Protein AF-A0A964JNH2-F1 (afdb_monomer_lite)

Secondary structure (DSSP, 8-state):
--------------TTTTTT-TTTGGGS-HHHHHHHHHHHHHH---HHHHHHHHHHHHHHHH--SHHHHHHHHHTS-HHHHHHHHHHHHHHHHHHHHHHS----

Sequence (104 aa):
MKSNADATAGGALHPWVSLGAVGVHPLFEADSIRRAFERIERDGLTGPDLEVAHASLRQLGQRRTVARKLVLLDDMAPRALDVLIFFYFRSVDEFIAARAPVLH

Radius of gyration: 16.81 Å; chains: 1; bounding box: 38×54×33 Å

Structure (mmCIF, N/CA/C/O backbone):
data_AF-A0A964JNH2-F1
#
_entry.id   AF-A0A964JNH2-F1
#
loop_
_atom_site.group_PDB
_atom_site.id
_atom_site.type_symbol
_atom_site.label_atom_id
_atom_site.label_alt_id
_atom_site.label_comp_id
_atom_site.label_asym_id
_atom_site.label_entity_id
_atom_site.label_seq_id
_atom_site.pdbx_PDB_ins_code
_atom_site.Cartn_x
_atom_site.Cartn_y
_atom_site.Cartn_z
_atom_site.occupancy
_atom_site.B_iso_or_equiv
_atom_site.auth_seq_id
_atom_site.auth_comp_id
_atom_site.auth_asym_id
_atom_site.auth_atom_id
_atom_site.pdbx_PDB_model_num
ATOM 1 N N . MET A 1 1 ? 26.230 -42.842 3.635 1.00 40.66 1 MET A N 1
ATOM 2 C CA . MET A 1 1 ? 26.496 -41.509 4.216 1.00 40.66 1 MET A CA 1
ATOM 3 C C . MET A 1 1 ? 25.434 -40.562 3.678 1.00 40.66 1 MET A C 1
ATOM 5 O O . MET A 1 1 ? 25.464 -40.254 2.497 1.00 40.66 1 MET A O 1
ATOM 9 N N . LYS A 1 2 ? 24.421 -40.216 4.483 1.00 39.22 2 LYS A N 1
ATOM 10 C CA . LYS A 1 2 ? 23.412 -39.217 4.102 1.00 39.22 2 LYS A CA 1
ATOM 11 C C . LYS A 1 2 ? 24.013 -37.846 4.399 1.00 39.22 2 LYS A C 1
ATOM 13 O O . LYS A 1 2 ? 24.209 -37.520 5.564 1.00 39.22 2 LYS A O 1
ATOM 18 N N . SER A 1 3 ? 24.375 -37.101 3.360 1.00 38.62 3 SER A N 1
ATOM 19 C CA . SER A 1 3 ? 24.725 -35.690 3.500 1.00 38.62 3 SER A CA 1
ATOM 20 C C . SER A 1 3 ? 23.416 -34.922 3.690 1.00 38.62 3 SER A C 1
ATOM 22 O O . SER A 1 3 ? 22.662 -34.729 2.740 1.00 38.62 3 SER A O 1
ATOM 24 N N . ASN A 1 4 ? 23.110 -34.573 4.941 1.00 41.91 4 ASN A N 1
ATOM 25 C CA . ASN A 1 4 ? 22.206 -33.469 5.245 1.00 41.91 4 ASN A CA 1
ATOM 26 C C . ASN A 1 4 ? 22.974 -32.197 4.883 1.00 41.91 4 ASN A C 1
ATOM 28 O O . ASN A 1 4 ? 23.731 -31.679 5.699 1.00 41.91 4 ASN A O 1
ATOM 32 N N . ALA A 1 5 ? 22.842 -31.762 3.632 1.00 40.84 5 ALA A N 1
ATOM 33 C CA . ALA A 1 5 ? 23.295 -30.445 3.227 1.00 40.84 5 ALA A CA 1
ATOM 34 C C . ALA A 1 5 ? 22.309 -29.421 3.797 1.00 40.84 5 ALA A C 1
ATOM 36 O O . ALA A 1 5 ? 21.138 -29.375 3.420 1.00 40.84 5 ALA A O 1
ATOM 37 N N . ASP A 1 6 ? 22.828 -28.703 4.784 1.00 34.81 6 ASP A N 1
ATOM 38 C CA . ASP A 1 6 ? 22.314 -27.535 5.476 1.00 34.81 6 ASP A CA 1
ATOM 39 C C . ASP A 1 6 ? 21.148 -26.785 4.823 1.00 34.81 6 ASP A C 1
ATOM 41 O O . ASP A 1 6 ? 21.207 -26.260 3.710 1.00 34.81 6 ASP A O 1
ATOM 45 N N . ALA A 1 7 ? 20.109 -26.635 5.639 1.00 40.00 7 ALA A N 1
ATOM 46 C CA . ALA A 1 7 ? 19.065 -25.643 5.507 1.00 40.00 7 ALA A CA 1
ATOM 47 C C . ALA A 1 7 ? 19.638 -24.226 5.711 1.00 40.00 7 ALA A C 1
ATOM 49 O O . ALA A 1 7 ? 19.484 -23.619 6.768 1.00 40.00 7 ALA A O 1
ATOM 50 N N . THR A 1 8 ? 20.269 -23.672 4.680 1.00 37.84 8 THR A N 1
ATOM 51 C CA . THR A 1 8 ? 20.625 -22.244 4.601 1.00 37.84 8 THR A CA 1
ATOM 52 C C . THR A 1 8 ? 19.975 -21.573 3.397 1.00 37.84 8 THR A C 1
ATOM 54 O O . THR A 1 8 ? 20.535 -20.688 2.762 1.00 37.84 8 THR A O 1
ATOM 57 N N . ALA A 1 9 ? 18.702 -21.887 3.147 1.00 40.56 9 ALA A N 1
ATOM 58 C CA . ALA A 1 9 ? 17.802 -20.908 2.546 1.00 40.56 9 ALA A CA 1
ATOM 59 C C . ALA A 1 9 ? 17.422 -19.881 3.627 1.00 40.56 9 ALA A C 1
ATOM 61 O O . ALA A 1 9 ? 16.279 -19.813 4.078 1.00 40.56 9 ALA A O 1
ATOM 62 N N . GLY A 1 10 ? 18.410 -19.098 4.077 1.00 34.94 10 GLY A N 1
ATOM 63 C CA . GLY A 1 10 ? 18.194 -17.856 4.810 1.00 34.94 10 GLY A CA 1
ATOM 64 C C . GLY A 1 10 ? 17.488 -16.894 3.867 1.00 34.94 10 GLY A C 1
ATOM 65 O O . GLY A 1 10 ? 18.120 -16.058 3.230 1.00 34.94 10 GLY A O 1
ATOM 66 N N . GLY A 1 11 ? 16.187 -17.108 3.677 1.00 40.12 11 GLY A N 1
ATOM 67 C CA . GLY A 1 11 ? 15.382 -16.380 2.721 1.00 40.12 11 GLY A CA 1
ATOM 68 C C . GLY A 1 11 ? 15.412 -14.918 3.107 1.00 40.12 11 GLY A C 1
ATOM 69 O O . GLY A 1 11 ? 14.722 -14.532 4.044 1.00 40.12 11 GLY A O 1
ATOM 70 N N . ALA A 1 12 ? 16.203 -14.122 2.385 1.00 45.06 12 ALA A N 1
ATOM 71 C CA . ALA A 1 12 ? 16.266 -12.682 2.569 1.00 45.06 12 ALA A CA 1
ATOM 72 C C . ALA A 1 12 ? 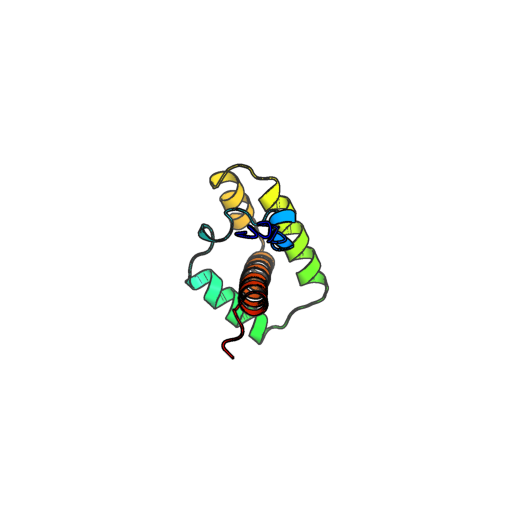14.837 -12.148 2.701 1.00 45.06 12 ALA A C 1
ATOM 74 O O . ALA A 1 12 ? 13.991 -12.402 1.835 1.00 45.06 12 ALA A O 1
ATOM 75 N N . LEU A 1 13 ? 14.539 -11.513 3.835 1.00 51.19 13 LEU A N 1
ATOM 76 C CA . LEU A 1 13 ? 13.252 -10.868 4.032 1.00 51.19 13 LEU A CA 1
ATOM 77 C C . LEU A 1 13 ? 13.085 -9.855 2.902 1.00 51.19 13 LEU A C 1
ATOM 79 O O . LEU A 1 13 ? 14.036 -9.159 2.544 1.00 51.19 13 LEU A O 1
ATOM 83 N N . HIS A 1 14 ? 11.891 -9.816 2.317 1.00 55.06 14 HIS A N 1
ATOM 84 C CA . HIS A 1 14 ? 11.568 -8.858 1.272 1.00 55.06 14 HIS A CA 1
ATOM 85 C C . HIS A 1 14 ? 12.014 -7.449 1.720 1.00 55.06 14 HIS A C 1
ATOM 87 O O . HIS A 1 14 ? 11.741 -7.110 2.877 1.00 55.06 14 HIS A O 1
ATOM 93 N N . PRO A 1 15 ? 12.684 -6.626 0.883 1.00 59.19 15 PRO A N 1
ATOM 94 C CA . PRO A 1 15 ? 13.290 -5.357 1.315 1.00 59.19 15 PRO A CA 1
ATOM 95 C C . PRO A 1 15 ? 12.340 -4.453 2.115 1.00 59.19 15 PRO A C 1
ATOM 97 O O . PRO A 1 15 ? 12.759 -3.729 3.014 1.00 59.19 15 PRO A O 1
ATOM 100 N N . TRP A 1 16 ? 11.037 -4.563 1.855 1.00 60.28 16 TRP A N 1
ATOM 101 C CA . TRP A 1 16 ? 9.997 -3.785 2.514 1.00 60.28 16 TRP A CA 1
ATOM 102 C C . TRP A 1 16 ? 9.506 -4.347 3.857 1.00 60.28 16 TRP A C 1
ATOM 104 O O . TRP A 1 16 ? 8.955 -3.599 4.663 1.00 60.28 16 TRP A O 1
ATOM 114 N N . VAL A 1 17 ? 9.752 -5.626 4.166 1.00 56.88 17 VAL A N 1
ATOM 115 C CA . VAL A 1 17 ? 9.572 -6.160 5.531 1.00 56.88 17 VAL A CA 1
ATOM 116 C C . VAL A 1 17 ? 10.514 -5.431 6.488 1.00 56.88 17 VAL A C 1
ATOM 118 O O . VAL A 1 17 ? 10.077 -4.978 7.545 1.00 56.88 17 VAL A O 1
ATOM 121 N N . SER A 1 18 ? 11.759 -5.203 6.062 1.00 58.53 18 SER A N 1
ATOM 122 C CA . SER A 1 18 ? 12.740 -4.378 6.779 1.00 58.53 18 SER A CA 1
ATOM 123 C C . SER A 1 18 ? 12.338 -2.898 6.867 1.00 58.53 18 SER A C 1
ATOM 125 O O . SER A 1 18 ? 12.839 -2.179 7.727 1.00 58.53 18 SER A O 1
ATOM 127 N N . LEU A 1 19 ? 11.413 -2.439 6.013 1.00 60.38 19 LEU A N 1
ATOM 128 C CA . LEU A 1 19 ? 10.858 -1.081 6.025 1.00 60.38 19 LEU A CA 1
ATOM 129 C C . LEU A 1 19 ? 9.535 -0.957 6.790 1.00 60.38 19 LEU A C 1
ATOM 131 O O . LEU A 1 19 ? 9.023 0.152 6.880 1.00 60.38 19 LEU A O 1
ATOM 135 N N . GLY A 1 20 ? 8.992 -2.040 7.364 1.00 60.06 20 GLY A N 1
ATOM 136 C CA . GLY A 1 20 ? 7.788 -1.970 8.199 1.00 60.06 20 GLY A CA 1
ATOM 137 C C . GLY A 1 20 ? 6.500 -2.537 7.605 1.00 60.06 20 GLY A C 1
ATOM 138 O O . GLY A 1 20 ? 5.445 -2.402 8.222 1.00 60.06 20 GLY A O 1
ATOM 139 N N . ALA A 1 21 ? 6.559 -3.209 6.453 1.00 65.44 21 ALA A N 1
ATOM 140 C CA . ALA A 1 21 ? 5.375 -3.715 5.751 1.00 65.44 21 ALA A CA 1
ATOM 141 C C . ALA A 1 21 ? 4.656 -4.903 6.437 1.00 65.44 21 ALA A C 1
ATOM 143 O O . ALA A 1 21 ? 3.652 -5.414 5.933 1.00 65.44 21 ALA A O 1
ATOM 144 N N . VAL A 1 22 ? 5.152 -5.369 7.589 1.00 70.00 22 VAL A N 1
ATOM 145 C CA . VAL A 1 22 ? 4.561 -6.490 8.337 1.00 70.00 22 VAL A CA 1
ATOM 146 C C . VAL A 1 22 ? 3.123 -6.158 8.728 1.00 70.00 22 VAL A C 1
ATOM 148 O O . VAL A 1 22 ? 2.869 -5.155 9.393 1.00 70.00 22 VAL A O 1
ATOM 151 N N . GLY A 1 23 ? 2.174 -7.013 8.344 1.00 71.56 23 GLY A N 1
ATOM 152 C CA . GLY A 1 23 ? 0.758 -6.853 8.686 1.00 71.56 23 GLY A CA 1
ATOM 153 C C . GLY A 1 23 ? 0.078 -5.649 8.028 1.00 71.56 23 GLY A C 1
ATOM 154 O O . GLY A 1 23 ? -0.934 -5.191 8.547 1.00 71.56 23 GLY A O 1
ATOM 155 N N . VAL A 1 24 ? 0.638 -5.119 6.935 1.00 78.94 24 VAL A N 1
ATOM 156 C CA . VAL A 1 24 ? 0.019 -4.039 6.147 1.00 78.94 24 VAL A CA 1
ATOM 157 C C . VAL A 1 24 ? -0.944 -4.598 5.087 1.00 78.94 24 VAL A C 1
ATOM 159 O O . VAL A 1 24 ? -1.997 -4.012 4.880 1.00 78.94 24 VAL A O 1
ATOM 162 N N . HIS A 1 25 ? -0.658 -5.773 4.506 1.00 81.62 25 HIS A N 1
ATOM 163 C CA . HIS A 1 25 ? -1.531 -6.449 3.528 1.00 81.62 25 HIS A CA 1
ATOM 164 C C . HIS A 1 25 ? -3.026 -6.502 3.905 1.00 81.62 25 HIS A C 1
ATOM 166 O O . HIS A 1 25 ? -3.838 -6.074 3.090 1.00 81.62 25 HIS A O 1
ATOM 172 N N . PRO A 1 26 ? -3.426 -6.966 5.112 1.00 82.94 26 PRO A N 1
ATOM 173 C CA . PRO A 1 26 ? -4.844 -7.085 5.456 1.00 82.94 26 PRO A CA 1
ATOM 174 C C . PRO A 1 26 ? -5.534 -5.737 5.717 1.00 82.94 26 PRO A C 1
ATOM 176 O O . PRO A 1 26 ? -6.719 -5.726 6.024 1.00 82.94 26 PRO A O 1
ATOM 179 N N . LEU A 1 27 ? -4.811 -4.613 5.654 1.00 84.75 27 LEU A N 1
ATOM 180 C CA . LEU A 1 27 ? -5.381 -3.278 5.855 1.00 84.75 27 LEU A CA 1
ATOM 181 C C . LEU A 1 27 ? -5.967 -2.689 4.567 1.00 84.75 27 LEU A C 1
ATOM 183 O O . LEU A 1 27 ? -6.611 -1.647 4.623 1.00 84.75 27 LEU A O 1
ATOM 187 N N . PHE A 1 28 ? -5.722 -3.317 3.415 1.00 89.38 28 PHE A N 1
ATOM 188 C CA . PHE A 1 28 ? -6.158 -2.803 2.124 1.00 89.38 28 PHE A CA 1
ATOM 189 C C . PHE A 1 28 ? -7.319 -3.619 1.568 1.00 89.38 28 PHE A C 1
ATOM 191 O O . PHE A 1 28 ? -7.203 -4.817 1.319 1.00 89.38 28 PHE A O 1
ATOM 198 N N . GLU A 1 29 ? -8.439 -2.942 1.334 1.00 91.88 29 GLU A N 1
ATOM 199 C CA . GLU A 1 29 ? -9.601 -3.524 0.670 1.00 91.88 29 GLU A CA 1
ATOM 200 C C . GLU A 1 29 ? -9.356 -3.696 -0.835 1.00 91.88 29 GLU A C 1
ATOM 202 O O . GLU A 1 29 ? -8.663 -2.886 -1.459 1.00 91.88 29 GLU A O 1
ATOM 207 N N . ALA A 1 30 ? -9.983 -4.710 -1.440 1.00 90.44 30 ALA A N 1
ATOM 208 C CA . ALA A 1 30 ? -9.839 -5.020 -2.865 1.00 90.44 30 ALA A CA 1
ATOM 209 C C . ALA A 1 30 ? -10.135 -3.815 -3.776 1.00 90.44 30 ALA A C 1
ATOM 211 O O . ALA A 1 30 ? -9.395 -3.560 -4.727 1.00 90.44 30 ALA A O 1
ATOM 212 N N . ASP A 1 31 ? -11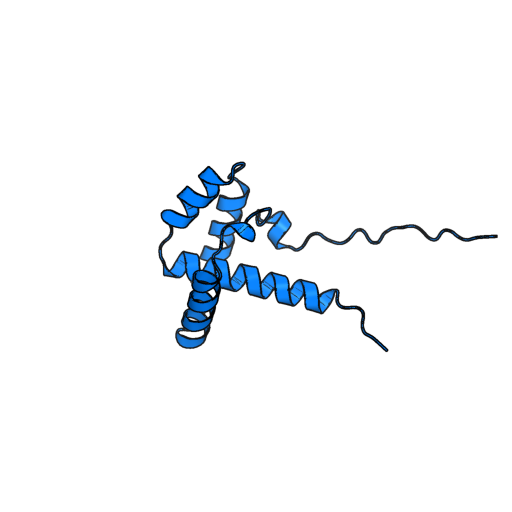.161 -3.025 -3.451 1.00 93.62 31 ASP A N 1
ATOM 213 C CA . ASP A 1 31 ? -11.499 -1.819 -4.212 1.00 93.62 31 ASP A CA 1
ATOM 214 C C . ASP A 1 31 ? -10.437 -0.724 -4.102 1.00 93.62 31 ASP A C 1
ATOM 216 O O . ASP A 1 31 ? -10.171 -0.021 -5.077 1.00 93.62 31 ASP A O 1
ATOM 220 N N . SER A 1 32 ? -9.785 -0.597 -2.945 1.00 92.88 32 SER A N 1
ATOM 221 C CA . SER A 1 32 ? -8.680 0.350 -2.774 1.00 92.88 32 SER A CA 1
ATOM 222 C C . SER A 1 32 ? -7.446 -0.079 -3.562 1.00 92.88 32 SER A C 1
ATOM 224 O O . SER A 1 32 ? -6.783 0.773 -4.148 1.00 92.88 32 SER A O 1
ATOM 226 N N . ILE A 1 33 ? -7.179 -1.386 -3.647 1.00 93.25 33 ILE A N 1
ATOM 227 C CA . ILE A 1 33 ? -6.104 -1.942 -4.481 1.00 93.25 33 ILE A CA 1
ATOM 228 C C . ILE A 1 33 ? -6.379 -1.653 -5.954 1.00 93.25 33 ILE A C 1
ATOM 230 O O . ILE A 1 33 ? -5.555 -1.032 -6.621 1.00 93.25 33 ILE A O 1
ATOM 234 N N . ARG A 1 34 ? -7.563 -2.023 -6.451 1.00 94.31 34 ARG A N 1
ATOM 235 C CA . ARG A 1 34 ? -7.951 -1.779 -7.844 1.00 94.31 34 ARG A CA 1
ATOM 236 C C . ARG A 1 34 ? -7.862 -0.293 -8.206 1.00 94.31 34 ARG A C 1
ATOM 238 O O . ARG A 1 34 ? -7.212 0.058 -9.186 1.00 94.31 34 ARG A O 1
ATOM 245 N N . ARG A 1 35 ? -8.448 0.583 -7.381 1.00 96.19 35 ARG A N 1
ATOM 246 C CA . ARG A 1 35 ? -8.411 2.041 -7.575 1.00 96.19 35 ARG A CA 1
ATOM 247 C C . ARG A 1 35 ? -6.982 2.581 -7.631 1.00 96.19 35 ARG A C 1
ATOM 249 O O . ARG A 1 35 ? -6.699 3.445 -8.459 1.00 96.19 35 ARG A O 1
ATOM 256 N N . ALA A 1 36 ? -6.107 2.108 -6.744 1.00 96.06 36 ALA A N 1
ATOM 257 C CA . ALA A 1 36 ? -4.717 2.542 -6.696 1.00 96.06 36 ALA A CA 1
ATOM 258 C C . ALA A 1 36 ? -3.984 2.213 -8.002 1.00 96.06 36 ALA A C 1
ATOM 260 O O . ALA A 1 36 ? -3.351 3.092 -8.582 1.00 96.06 36 ALA A O 1
ATOM 261 N N . PHE A 1 37 ? -4.130 0.984 -8.506 1.00 95.44 37 PHE A N 1
ATOM 262 C CA . PHE A 1 37 ? -3.538 0.581 -9.783 1.00 95.44 37 PHE A CA 1
ATOM 263 C C . PHE A 1 37 ? -4.106 1.385 -10.954 1.00 95.44 37 PHE A C 1
ATOM 265 O O . PHE A 1 37 ? -3.334 2.011 -11.672 1.00 95.44 37 PHE A O 1
ATOM 272 N N . GLU A 1 38 ? -5.433 1.468 -11.088 1.00 95.88 38 GLU A N 1
ATOM 273 C CA . GLU A 1 38 ? -6.086 2.222 -12.171 1.00 95.88 38 GLU A CA 1
ATOM 274 C C . GLU A 1 38 ? -5.617 3.686 -12.223 1.00 95.88 38 GLU A C 1
ATOM 276 O O . GLU A 1 38 ? -5.329 4.224 -13.293 1.00 95.88 38 GLU A O 1
ATOM 281 N N . ARG A 1 39 ? -5.520 4.351 -11.065 1.00 95.50 39 ARG A N 1
ATOM 282 C CA . ARG A 1 39 ? -5.078 5.750 -10.994 1.00 95.50 39 ARG A CA 1
ATOM 283 C C . ARG A 1 39 ? -3.604 5.912 -11.314 1.00 95.50 39 ARG A C 1
ATOM 285 O O . ARG A 1 39 ? -3.255 6.834 -12.041 1.00 95.50 39 ARG A O 1
ATOM 292 N N . ILE A 1 40 ? -2.740 5.059 -10.773 1.00 95.38 40 ILE A N 1
ATOM 293 C CA . ILE A 1 40 ? -1.295 5.179 -10.981 1.00 95.38 40 ILE A CA 1
ATOM 294 C C . ILE A 1 40 ? -0.917 4.834 -12.423 1.00 95.38 40 ILE A C 1
ATOM 296 O O . ILE A 1 40 ? -0.080 5.516 -13.007 1.00 95.38 40 ILE A O 1
ATOM 300 N N . GLU A 1 41 ? -1.566 3.841 -13.029 1.00 93.69 41 GLU A N 1
ATOM 301 C CA . GLU A 1 41 ? -1.350 3.488 -14.436 1.00 93.69 41 GLU A CA 1
ATOM 302 C C . GLU A 1 41 ? -1.845 4.583 -15.387 1.00 93.69 41 GLU A C 1
ATOM 304 O O . GLU A 1 41 ? -1.213 4.834 -16.412 1.00 93.69 41 GLU A O 1
ATOM 309 N N . ARG A 1 42 ? -2.934 5.279 -15.034 1.00 95.38 42 ARG A N 1
ATOM 310 C CA . ARG A 1 42 ? -3.456 6.409 -15.813 1.00 95.38 42 ARG A CA 1
ATOM 311 C C . ARG A 1 42 ? -2.631 7.686 -15.645 1.00 95.38 42 ARG A C 1
ATOM 313 O O . ARG A 1 42 ? -2.326 8.347 -16.633 1.00 95.38 42 ARG A O 1
ATOM 320 N N . ASP A 1 43 ? -2.322 8.056 -14.405 1.00 94.38 43 ASP A N 1
ATOM 321 C CA . ASP A 1 43 ? -1.750 9.365 -14.060 1.00 94.38 43 ASP A CA 1
ATOM 322 C C . ASP A 1 43 ? -0.208 9.344 -14.044 1.00 94.38 43 ASP A C 1
ATOM 324 O O . ASP A 1 43 ? 0.433 10.394 -14.029 1.00 94.38 43 ASP A O 1
ATOM 328 N N . GLY A 1 44 ? 0.393 8.151 -14.058 1.00 92.69 44 GLY A N 1
ATOM 329 C CA . GLY A 1 44 ? 1.832 7.937 -13.969 1.00 92.69 44 GLY A CA 1
ATOM 330 C C . GLY A 1 44 ? 2.382 8.085 -12.548 1.00 92.69 44 GLY A C 1
ATOM 331 O O . GLY A 1 44 ? 1.728 8.603 -11.638 1.00 92.69 44 GLY A O 1
ATOM 332 N N . LEU A 1 45 ? 3.618 7.619 -12.360 1.00 91.12 45 LEU A N 1
ATOM 333 C CA . LEU A 1 45 ? 4.406 7.837 -11.147 1.00 91.12 45 LEU A CA 1
ATOM 334 C C . LEU A 1 45 ? 5.342 9.029 -11.328 1.00 91.12 45 LEU A C 1
ATOM 336 O O . LEU A 1 45 ? 5.949 9.214 -12.382 1.00 91.12 45 LEU A O 1
ATOM 340 N N . THR A 1 46 ? 5.508 9.798 -10.261 1.00 89.69 46 THR A N 1
ATOM 341 C CA . THR A 1 46 ? 6.482 10.884 -10.171 1.00 89.69 46 THR A CA 1
ATOM 342 C C . THR A 1 46 ? 7.613 10.502 -9.215 1.00 89.69 46 THR A C 1
ATOM 344 O O . THR A 1 46 ? 7.447 9.642 -8.352 1.00 89.69 46 THR A O 1
ATOM 347 N N . GLY A 1 47 ? 8.776 11.151 -9.334 1.00 84.88 47 GLY A N 1
ATOM 348 C CA . GLY A 1 47 ? 9.889 10.951 -8.391 1.00 84.88 47 GLY A CA 1
ATOM 349 C C . GLY A 1 47 ? 9.484 11.099 -6.910 1.00 84.88 47 GLY A C 1
ATOM 350 O O . GLY A 1 47 ? 9.790 10.203 -6.123 1.00 84.88 47 GLY A O 1
ATOM 351 N N . PRO A 1 48 ? 8.733 12.153 -6.528 1.00 92.50 48 PRO A N 1
ATOM 352 C CA . PRO A 1 48 ? 8.237 12.330 -5.160 1.00 92.50 48 PRO A CA 1
ATOM 353 C C . PRO A 1 48 ? 7.332 11.202 -4.644 1.00 92.50 48 PRO A C 1
ATOM 355 O O . PRO A 1 48 ? 7.309 10.947 -3.441 1.00 92.50 48 PRO A O 1
ATOM 358 N N . ASP A 1 49 ? 6.608 10.494 -5.519 1.00 90.62 49 ASP A N 1
ATOM 359 C CA . ASP A 1 49 ? 5.724 9.397 -5.097 1.00 90.62 49 ASP A CA 1
ATOM 360 C C . ASP A 1 49 ? 6.521 8.257 -4.434 1.00 90.62 49 ASP A C 1
ATOM 362 O O . ASP A 1 49 ? 6.080 7.673 -3.442 1.00 90.62 49 ASP A O 1
ATOM 366 N N . LEU A 1 50 ? 7.735 7.970 -4.915 1.00 85.44 50 LEU A N 1
ATOM 367 C CA . LEU A 1 50 ? 8.589 6.937 -4.320 1.00 85.44 50 LEU A CA 1
ATOM 368 C C . LEU A 1 50 ? 9.033 7.307 -2.896 1.00 85.44 50 LEU A C 1
ATOM 370 O O . LEU A 1 50 ? 9.066 6.458 -2.001 1.00 85.44 50 LEU A O 1
ATOM 374 N N . GLU A 1 51 ? 9.367 8.577 -2.671 1.00 88.31 51 GLU A N 1
ATOM 375 C CA . GLU A 1 51 ? 9.758 9.077 -1.350 1.00 88.31 51 GLU A CA 1
ATOM 376 C C . GLU A 1 51 ? 8.592 8.996 -0.362 1.00 88.31 51 GLU A C 1
ATOM 378 O O . GLU A 1 51 ? 8.773 8.546 0.774 1.00 88.31 51 GLU A O 1
ATOM 383 N N . VAL A 1 52 ? 7.387 9.351 -0.821 1.00 88.44 52 VAL A N 1
ATOM 384 C CA . VAL A 1 52 ? 6.148 9.224 -0.048 1.00 88.44 52 VAL A CA 1
ATOM 385 C C . VAL A 1 52 ? 5.910 7.767 0.344 1.00 88.44 52 VAL A C 1
ATOM 387 O O . VAL A 1 52 ? 5.765 7.486 1.532 1.00 88.44 52 VAL A O 1
ATOM 390 N N . ALA A 1 53 ? 5.961 6.826 -0.606 1.00 87.94 53 ALA A N 1
ATOM 391 C CA . ALA A 1 53 ? 5.756 5.402 -0.328 1.00 87.94 53 ALA A CA 1
ATOM 392 C C . ALA A 1 53 ? 6.723 4.868 0.743 1.00 87.94 53 ALA A C 1
ATOM 394 O O . ALA A 1 53 ? 6.311 4.206 1.702 1.00 87.94 53 ALA A O 1
ATOM 395 N N . HIS A 1 54 ? 8.015 5.188 0.613 1.00 85.38 54 HIS A N 1
ATOM 396 C CA . HIS A 1 54 ? 9.035 4.787 1.581 1.00 85.38 54 HIS A CA 1
ATOM 397 C C . HIS A 1 54 ? 8.797 5.392 2.968 1.00 85.38 54 HIS A C 1
ATOM 399 O O . HIS A 1 54 ? 8.907 4.686 3.978 1.00 85.38 54 HIS A O 1
ATOM 405 N N . ALA A 1 55 ? 8.480 6.687 3.038 1.00 89.31 55 ALA A N 1
ATOM 406 C CA . ALA A 1 55 ? 8.204 7.363 4.299 1.00 89.31 55 ALA A CA 1
ATOM 407 C C . ALA A 1 55 ? 6.974 6.759 4.995 1.00 89.31 55 ALA A C 1
ATOM 409 O O . ALA A 1 55 ? 7.029 6.462 6.191 1.00 89.31 55 ALA A O 1
ATOM 410 N N . SER A 1 56 ? 5.902 6.501 4.245 1.00 90.81 56 SER A N 1
ATOM 411 C CA . SER A 1 56 ? 4.671 5.903 4.762 1.00 90.81 56 SER A CA 1
ATOM 412 C C . SER A 1 56 ? 4.890 4.486 5.283 1.00 90.81 56 SER A C 1
ATOM 414 O O . SER A 1 56 ? 4.425 4.164 6.377 1.00 90.81 56 SER A O 1
ATOM 416 N N . LEU A 1 57 ? 5.665 3.651 4.580 1.00 86.19 57 LEU A N 1
ATOM 417 C CA . LEU A 1 57 ? 5.963 2.295 5.057 1.00 86.19 57 LEU A CA 1
ATOM 418 C C . LEU A 1 57 ? 6.798 2.295 6.335 1.00 86.19 57 LEU A C 1
ATOM 420 O O . LEU A 1 57 ? 6.465 1.562 7.268 1.00 86.19 57 LEU A O 1
ATOM 424 N N . ARG A 1 58 ? 7.784 3.194 6.449 1.00 86.69 58 ARG A N 1
ATOM 425 C CA . ARG A 1 58 ? 8.533 3.373 7.703 1.00 86.69 58 ARG A CA 1
ATOM 426 C C . ARG A 1 58 ? 7.627 3.785 8.858 1.00 86.69 58 ARG A C 1
ATOM 428 O O . ARG A 1 58 ? 7.747 3.230 9.950 1.00 86.69 58 ARG A O 1
ATOM 435 N N . GLN A 1 59 ? 6.715 4.730 8.633 1.00 90.19 59 GLN A N 1
ATOM 436 C CA . GLN A 1 59 ? 5.768 5.159 9.663 1.00 90.19 59 GLN A CA 1
ATOM 437 C C . GLN A 1 59 ? 4.825 4.020 10.073 1.00 90.19 59 GLN A C 1
ATOM 439 O O . GLN A 1 59 ? 4.618 3.813 11.269 1.00 90.19 59 GLN A O 1
ATOM 444 N N . LEU A 1 60 ? 4.318 3.232 9.119 1.00 89.06 60 LEU A N 1
ATOM 445 C CA . LEU A 1 60 ? 3.517 2.035 9.397 1.00 89.06 60 LEU A CA 1
ATOM 446 C C . LEU A 1 60 ? 4.305 0.997 10.204 1.00 89.06 60 LEU A C 1
ATOM 448 O O . LEU A 1 60 ? 3.769 0.442 11.164 1.00 89.06 60 LEU A O 1
ATOM 452 N N . GLY A 1 61 ? 5.586 0.792 9.888 1.00 84.88 61 GLY A N 1
ATOM 453 C CA . GLY A 1 61 ? 6.488 -0.090 10.633 1.00 84.88 61 GLY A CA 1
ATOM 454 C C . GLY A 1 61 ? 6.681 0.298 12.095 1.00 84.88 61 GLY A C 1
ATOM 455 O O . GLY A 1 61 ? 6.826 -0.567 12.958 1.00 84.88 61 GLY A O 1
ATOM 456 N N . GLN A 1 62 ? 6.632 1.595 12.398 1.00 88.00 62 GLN A N 1
ATOM 457 C CA . GLN A 1 62 ? 6.725 2.109 13.768 1.00 88.00 62 GLN A CA 1
ATOM 458 C C . GLN A 1 62 ? 5.430 1.892 14.569 1.00 88.00 62 GLN A C 1
ATOM 460 O O . GLN A 1 62 ? 5.437 1.948 15.804 1.00 88.00 62 GLN A O 1
ATOM 465 N N . ARG A 1 63 ? 4.296 1.629 13.904 1.00 88.44 63 ARG A N 1
ATOM 466 C CA . ARG A 1 63 ? 3.012 1.378 14.568 1.00 88.44 63 ARG A CA 1
ATOM 467 C C . ARG A 1 63 ? 2.871 -0.106 14.900 1.00 88.44 63 ARG A C 1
ATOM 469 O O . ARG A 1 63 ? 2.698 -0.955 14.036 1.00 88.44 63 ARG A O 1
ATOM 476 N N . ARG A 1 64 ? 2.894 -0.420 16.198 1.00 84.94 64 ARG A N 1
ATOM 477 C CA . ARG A 1 64 ? 2.835 -1.806 16.701 1.00 84.94 64 ARG A CA 1
ATOM 478 C C . ARG A 1 64 ? 1.449 -2.452 16.644 1.00 84.94 64 ARG A C 1
ATOM 480 O O . ARG A 1 64 ? 1.358 -3.668 16.746 1.00 84.94 64 ARG A O 1
ATOM 487 N N . THR A 1 65 ? 0.380 -1.667 16.517 1.00 88.12 65 THR A N 1
ATOM 488 C CA . THR A 1 65 ? -1.000 -2.175 16.527 1.00 88.12 65 THR A CA 1
ATOM 489 C C . THR A 1 65 ? -1.704 -1.879 15.213 1.00 88.12 65 THR A C 1
ATOM 491 O O . THR A 1 65 ? -1.449 -0.851 14.587 1.00 88.12 65 THR A O 1
ATOM 494 N N . VAL A 1 66 ? -2.630 -2.761 14.832 1.00 87.62 66 VAL A N 1
ATOM 495 C CA . VAL A 1 66 ? -3.491 -2.591 13.652 1.00 87.62 66 VAL A CA 1
ATOM 496 C C . VAL A 1 66 ? -4.263 -1.274 13.724 1.00 87.62 66 VAL A C 1
ATOM 498 O O . VAL A 1 66 ? -4.186 -0.482 12.795 1.00 87.62 66 VAL A O 1
ATOM 501 N N . ALA A 1 67 ? -4.893 -0.970 14.864 1.00 89.62 67 ALA A N 1
ATOM 502 C CA . ALA A 1 67 ? -5.645 0.274 15.047 1.00 89.62 67 ALA A CA 1
ATOM 503 C C . ALA A 1 67 ? -4.803 1.535 14.777 1.00 89.62 67 ALA A C 1
ATOM 505 O O . ALA A 1 67 ? -5.269 2.467 14.136 1.00 89.62 67 ALA A O 1
ATOM 506 N N . ARG A 1 68 ? -3.532 1.563 15.207 1.00 90.81 68 ARG A N 1
ATOM 507 C CA . ARG A 1 68 ? -2.643 2.711 14.953 1.00 90.81 68 ARG A CA 1
ATOM 508 C C . ARG A 1 68 ? -2.181 2.807 13.502 1.00 90.81 68 ARG A C 1
ATOM 510 O O . ARG A 1 68 ? -1.810 3.895 13.077 1.00 90.81 68 ARG A O 1
ATOM 517 N N . LYS A 1 69 ? -2.137 1.686 12.779 1.00 90.75 69 LYS A N 1
ATOM 518 C CA . LYS A 1 69 ? -1.866 1.681 11.339 1.00 90.75 69 LYS A CA 1
ATOM 519 C C . LYS A 1 69 ? -3.071 2.210 10.573 1.00 90.75 69 LYS A C 1
ATOM 521 O O . LYS A 1 69 ? -2.876 3.060 9.723 1.00 90.75 69 LYS A O 1
ATOM 526 N N . LEU A 1 70 ? -4.281 1.774 10.928 1.00 91.00 70 LEU A N 1
ATOM 527 C CA . LEU A 1 70 ? -5.522 2.253 10.312 1.00 91.00 70 LEU A CA 1
ATOM 528 C C . LEU A 1 70 ? -5.680 3.766 10.463 1.00 91.00 70 LEU A C 1
ATOM 530 O O . LEU A 1 70 ? -5.807 4.437 9.455 1.00 91.00 70 LEU A O 1
ATOM 534 N N . VAL A 1 71 ? -5.508 4.310 11.676 1.00 93.19 71 VAL A N 1
ATOM 535 C CA . VAL A 1 71 ? -5.531 5.772 11.890 1.00 93.19 71 VAL A CA 1
ATOM 536 C C . VAL A 1 71 ? -4.533 6.492 10.981 1.00 93.19 71 VAL A C 1
ATOM 538 O O . VAL A 1 71 ? -4.865 7.500 10.376 1.00 93.19 71 VAL A O 1
ATOM 541 N N . LEU A 1 72 ? -3.312 5.957 10.846 1.00 92.81 72 LEU A N 1
ATOM 542 C CA . LEU A 1 72 ? -2.327 6.552 9.946 1.00 92.81 72 LEU A CA 1
ATOM 543 C C . LEU A 1 72 ? -2.796 6.517 8.487 1.00 92.81 72 LEU A C 1
ATOM 545 O O . LEU A 1 72 ? -2.604 7.511 7.805 1.00 92.81 72 LEU A O 1
ATOM 549 N N . LEU A 1 73 ? -3.360 5.397 8.021 1.00 92.69 73 LEU A N 1
ATOM 550 C CA . LEU A 1 73 ? -3.856 5.240 6.649 1.00 92.69 73 LEU A CA 1
ATOM 551 C C . LEU A 1 73 ? -5.051 6.159 6.361 1.00 92.69 73 LEU A C 1
ATOM 553 O O . LEU A 1 73 ? -5.096 6.748 5.284 1.00 92.69 73 LEU A O 1
ATOM 557 N N . ASP A 1 74 ? -5.966 6.305 7.320 1.00 93.56 74 ASP A N 1
ATOM 558 C CA . ASP A 1 74 ? -7.149 7.167 7.220 1.00 93.56 74 ASP A CA 1
ATOM 559 C C . ASP A 1 74 ? -6.764 8.652 7.104 1.00 93.56 74 ASP A C 1
ATOM 561 O O . ASP A 1 74 ? -7.416 9.409 6.386 1.00 93.56 74 ASP A O 1
ATOM 565 N N . ASP A 1 75 ? -5.667 9.056 7.752 1.00 94.69 75 ASP A N 1
ATOM 566 C CA . ASP A 1 75 ? -5.137 10.423 7.703 1.00 94.69 75 ASP A CA 1
ATOM 567 C C . ASP A 1 75 ? -4.307 10.714 6.431 1.00 94.69 75 ASP A C 1
ATOM 569 O O . ASP A 1 75 ? -3.890 11.855 6.201 1.00 94.69 75 ASP A O 1
ATOM 573 N N . MET A 1 76 ? -4.017 9.711 5.589 1.00 94.12 76 MET A N 1
ATOM 574 C CA . MET A 1 76 ? -3.194 9.916 4.392 1.00 94.12 76 MET A CA 1
ATOM 575 C C . MET A 1 76 ? -3.961 10.646 3.290 1.00 94.12 76 MET A C 1
ATOM 577 O O . MET A 1 76 ? -5.117 10.357 2.987 1.00 94.12 76 MET A O 1
ATOM 581 N N . ALA A 1 77 ? -3.258 11.531 2.578 1.00 94.31 77 ALA A N 1
ATOM 582 C CA . ALA A 1 77 ? -3.774 12.074 1.329 1.00 94.31 77 ALA A CA 1
ATOM 583 C C . ALA A 1 77 ? -4.103 10.924 0.350 1.00 94.31 77 ALA A C 1
ATOM 585 O O . ALA A 1 77 ? -3.284 10.008 0.212 1.00 94.31 77 ALA A O 1
ATOM 586 N N . PRO A 1 78 ? -5.222 10.981 -0.402 1.00 93.44 78 PRO A N 1
ATOM 587 C CA . PRO A 1 78 ? -5.641 9.881 -1.274 1.00 93.44 78 PRO A CA 1
ATOM 588 C C . PRO A 1 78 ? -4.556 9.422 -2.254 1.00 93.44 78 PRO A C 1
ATOM 590 O O . PRO A 1 78 ? -4.352 8.227 -2.439 1.00 93.44 78 PRO A O 1
ATOM 593 N N . ARG A 1 79 ? -3.800 10.370 -2.828 1.00 93.62 79 ARG A N 1
ATOM 594 C CA . ARG A 1 79 ? -2.672 10.063 -3.717 1.00 93.62 79 ARG A CA 1
ATOM 595 C C . ARG A 1 79 ? -1.572 9.281 -3.002 1.00 93.62 79 ARG A C 1
ATOM 597 O O . ARG A 1 79 ? -1.071 8.313 -3.555 1.00 93.62 79 ARG A O 1
ATOM 604 N N . ALA A 1 80 ? -1.211 9.682 -1.786 1.00 93.12 80 ALA A N 1
ATOM 605 C CA . ALA A 1 80 ? -0.176 9.011 -1.006 1.00 93.12 80 ALA A CA 1
ATOM 606 C C . ALA A 1 80 ? -0.589 7.578 -0.635 1.00 93.12 80 ALA A C 1
ATOM 608 O O . ALA A 1 80 ? 0.239 6.671 -0.695 1.00 93.12 80 ALA A O 1
ATOM 609 N N . LEU A 1 81 ? -1.868 7.368 -0.303 1.00 95.12 81 LEU A N 1
ATOM 610 C CA . LEU A 1 81 ? -2.419 6.039 -0.046 1.00 95.12 81 LEU A CA 1
ATOM 611 C C . LEU A 1 81 ? -2.394 5.160 -1.305 1.00 95.12 81 LEU A C 1
ATOM 613 O O . LEU A 1 81 ? -1.9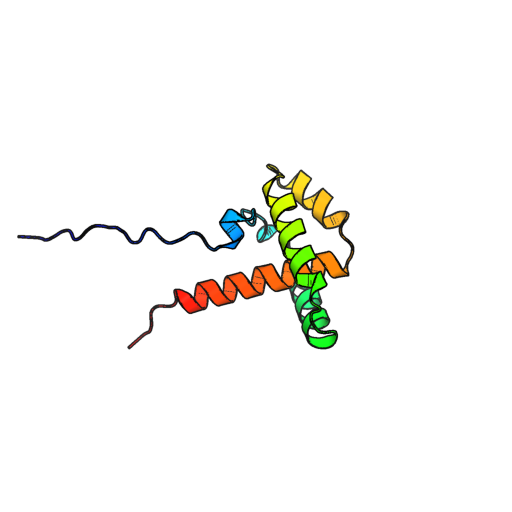24 4.027 -1.244 1.00 95.12 81 LEU A O 1
ATOM 617 N N . ASP A 1 82 ? -2.850 5.681 -2.448 1.00 95.31 82 ASP A N 1
ATOM 618 C CA . ASP A 1 82 ? -2.847 4.939 -3.715 1.00 95.31 82 ASP A CA 1
ATOM 619 C C . ASP A 1 82 ? -1.405 4.555 -4.127 1.00 95.31 82 ASP A C 1
ATOM 621 O O . ASP A 1 82 ? -1.135 3.410 -4.484 1.00 95.31 82 ASP A O 1
ATOM 625 N N . VAL A 1 83 ? -0.449 5.476 -3.988 1.00 94.19 83 VAL A N 1
ATOM 626 C CA . VAL A 1 83 ? 0.984 5.238 -4.233 1.00 94.19 83 VAL A CA 1
ATOM 627 C C . VAL A 1 83 ? 1.554 4.156 -3.309 1.00 94.19 83 VAL A C 1
ATOM 629 O O . VAL A 1 83 ? 2.243 3.244 -3.769 1.00 94.19 83 VAL A O 1
ATOM 632 N N . LEU A 1 84 ? 1.257 4.237 -2.010 1.00 92.94 84 LEU A N 1
ATOM 633 C CA . LEU A 1 84 ? 1.669 3.247 -1.018 1.00 92.94 84 LEU A CA 1
ATOM 634 C C . LEU A 1 84 ? 1.154 1.847 -1.382 1.00 92.94 84 LEU A C 1
ATOM 636 O O . LEU A 1 84 ? 1.926 0.887 -1.380 1.00 92.94 84 LEU A O 1
ATOM 640 N N . ILE A 1 85 ? -0.139 1.738 -1.699 1.00 93.06 85 ILE A N 1
ATOM 641 C CA . ILE A 1 85 ? -0.780 0.481 -2.092 1.00 93.06 85 ILE A CA 1
ATOM 642 C C . ILE A 1 85 ? -0.125 -0.066 -3.364 1.00 93.06 85 ILE A C 1
ATOM 644 O O . ILE A 1 85 ? 0.260 -1.236 -3.396 1.00 93.06 85 ILE A O 1
ATOM 648 N N . PHE A 1 86 ? 0.055 0.777 -4.384 1.00 92.31 86 PHE A N 1
ATOM 649 C CA . PHE A 1 86 ? 0.655 0.385 -5.656 1.00 92.31 86 PHE A CA 1
ATOM 650 C C . PHE A 1 86 ? 2.060 -0.200 -5.475 1.00 92.31 86 PHE A C 1
ATOM 652 O O . PHE A 1 86 ? 2.316 -1.331 -5.892 1.00 92.31 86 PHE A O 1
ATOM 659 N N . PHE A 1 87 ? 2.961 0.530 -4.809 1.00 88.38 87 PHE A N 1
ATOM 660 C CA . PHE A 1 87 ? 4.331 0.059 -4.591 1.00 88.38 87 PHE A CA 1
ATOM 661 C C . PHE A 1 87 ? 4.380 -1.188 -3.713 1.00 88.38 87 PHE A C 1
ATOM 663 O O . PHE A 1 87 ? 5.165 -2.096 -3.987 1.00 88.38 87 PHE A O 1
ATOM 670 N N . TYR A 1 88 ? 3.523 -1.272 -2.691 1.00 87.69 88 TYR A N 1
ATOM 671 C CA . TYR A 1 88 ? 3.450 -2.455 -1.847 1.00 87.69 88 TYR A CA 1
ATOM 672 C C . TYR A 1 88 ? 3.109 -3.707 -2.666 1.00 87.69 88 TYR A C 1
ATOM 674 O O . TYR A 1 88 ? 3.872 -4.671 -2.640 1.00 87.69 88 TYR A O 1
ATOM 682 N N . PHE A 1 89 ? 2.023 -3.693 -3.440 1.00 86.88 89 PHE A N 1
ATOM 683 C CA . PHE A 1 89 ? 1.601 -4.876 -4.196 1.00 86.88 89 PHE A CA 1
ATOM 684 C C . PHE A 1 89 ? 2.527 -5.205 -5.373 1.00 86.88 89 PHE A C 1
ATOM 686 O O . PHE A 1 89 ? 2.870 -6.371 -5.541 1.00 86.88 89 PHE A O 1
ATOM 693 N N . ARG A 1 90 ? 3.040 -4.205 -6.105 1.00 84.62 90 ARG A N 1
ATOM 694 C CA . ARG A 1 90 ? 4.056 -4.440 -7.149 1.00 84.62 90 ARG A CA 1
ATOM 695 C C . ARG A 1 90 ? 5.304 -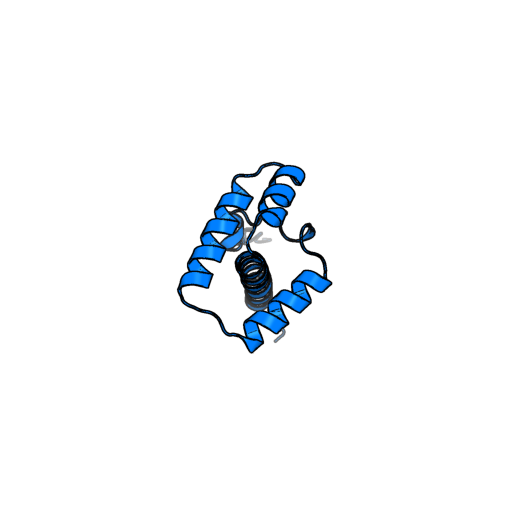5.122 -6.597 1.00 84.62 90 ARG A C 1
ATOM 697 O O . ARG A 1 90 ? 5.814 -6.056 -7.203 1.00 84.62 90 ARG A O 1
ATOM 704 N N . SER A 1 91 ? 5.760 -4.703 -5.419 1.00 79.38 91 SER A N 1
ATOM 705 C CA .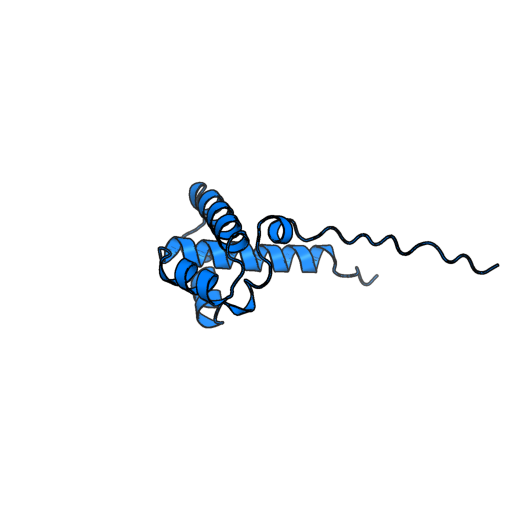 SER A 1 91 ? 6.926 -5.316 -4.782 1.00 79.38 91 SER A CA 1
ATOM 706 C C . SER A 1 91 ? 6.666 -6.763 -4.329 1.00 79.38 91 SER A C 1
ATOM 708 O O . SER A 1 91 ? 7.549 -7.614 -4.422 1.00 79.38 91 SER A O 1
ATOM 710 N N . VAL A 1 92 ? 5.436 -7.081 -3.904 1.00 80.19 92 VAL A N 1
ATOM 711 C CA . VAL A 1 92 ? 5.025 -8.462 -3.600 1.00 80.19 92 VAL A CA 1
ATOM 712 C C . VAL A 1 92 ? 5.049 -9.326 -4.862 1.00 80.19 92 VAL A C 1
ATOM 714 O O . VAL A 1 92 ? 5.602 -10.426 -4.817 1.00 80.19 92 VAL A O 1
ATOM 717 N N . ASP A 1 93 ? 4.520 -8.827 -5.981 1.00 80.06 93 ASP A N 1
ATOM 718 C CA . ASP A 1 93 ? 4.535 -9.542 -7.262 1.00 80.06 93 ASP A CA 1
ATOM 719 C C . ASP A 1 93 ? 5.968 -9.820 -7.737 1.00 80.06 93 ASP A C 1
ATOM 721 O O . ASP A 1 93 ? 6.297 -10.953 -8.093 1.00 80.06 93 ASP A O 1
ATOM 725 N N . GLU A 1 94 ? 6.850 -8.817 -7.677 1.00 77.50 94 GLU A N 1
ATOM 726 C CA . GLU A 1 94 ? 8.273 -8.959 -8.016 1.00 77.50 94 GLU A CA 1
ATOM 727 C C . GLU A 1 94 ? 8.969 -10.010 -7.145 1.00 77.50 94 GLU A C 1
ATOM 729 O O . GLU A 1 94 ? 9.737 -10.835 -7.645 1.00 77.50 94 GLU A O 1
ATOM 734 N N . PHE A 1 95 ? 8.681 -10.029 -5.842 1.00 72.75 95 PHE A N 1
ATOM 735 C CA . PHE A 1 95 ? 9.234 -11.025 -4.928 1.00 72.75 95 PHE A CA 1
ATOM 736 C C . PHE A 1 95 ? 8.757 -12.443 -5.235 1.00 72.75 95 PHE A C 1
ATOM 738 O O . PHE A 1 95 ? 9.562 -13.378 -5.206 1.00 72.75 95 PHE A O 1
ATOM 745 N N . ILE A 1 96 ? 7.464 -12.611 -5.521 1.00 73.81 96 ILE A N 1
ATOM 746 C CA . ILE A 1 96 ? 6.893 -13.904 -5.908 1.00 73.81 96 ILE A CA 1
ATOM 747 C C . ILE A 1 96 ? 7.528 -14.371 -7.219 1.00 73.81 96 ILE A C 1
ATOM 749 O O . ILE A 1 96 ? 7.971 -15.515 -7.291 1.00 73.81 96 ILE A O 1
ATOM 753 N N . ALA A 1 97 ? 7.650 -13.493 -8.217 1.00 74.25 97 ALA A N 1
ATOM 754 C CA . ALA A 1 97 ? 8.280 -13.810 -9.496 1.00 74.25 97 ALA A CA 1
ATOM 755 C C . ALA A 1 97 ? 9.756 -14.211 -9.333 1.00 74.25 97 ALA A C 1
ATOM 757 O O . ALA A 1 97 ? 10.192 -15.203 -9.909 1.00 74.25 97 ALA A O 1
ATOM 758 N N . ALA A 1 98 ? 10.511 -13.499 -8.491 1.00 73.25 98 ALA A N 1
ATOM 759 C CA . ALA A 1 98 ? 11.917 -13.797 -8.214 1.00 73.25 98 ALA A CA 1
ATOM 760 C C . ALA A 1 98 ? 12.132 -15.102 -7.422 1.00 73.25 98 ALA A C 1
ATOM 762 O O . ALA A 1 98 ? 13.241 -15.637 -7.408 1.00 73.25 98 ALA A O 1
ATOM 763 N N . ARG A 1 99 ? 11.098 -15.608 -6.736 1.00 66.12 99 ARG A N 1
ATOM 764 C CA . ARG A 1 99 ? 11.132 -16.874 -5.981 1.00 66.12 99 ARG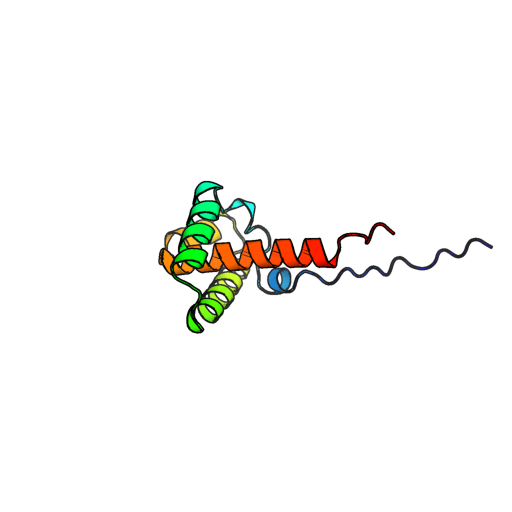 A CA 1
ATOM 765 C C . ARG A 1 99 ? 10.320 -17.999 -6.610 1.00 66.12 99 ARG A C 1
ATOM 767 O O . ARG A 1 99 ? 10.283 -19.090 -6.039 1.00 66.12 99 ARG A O 1
ATOM 774 N N . ALA A 1 100 ? 9.686 -17.762 -7.753 1.00 53.81 100 ALA A N 1
ATOM 775 C CA . ALA A 1 100 ? 8.991 -18.804 -8.481 1.00 53.81 100 ALA A CA 1
ATOM 776 C C . ALA A 1 100 ? 10.025 -19.861 -8.910 1.00 53.81 100 ALA A C 1
ATOM 778 O O . ALA A 1 100 ? 11.024 -19.506 -9.543 1.00 53.81 100 ALA A O 1
ATOM 779 N N . PRO A 1 101 ? 9.845 -21.147 -8.555 1.00 48.47 101 PRO A N 1
ATOM 780 C CA . PRO A 1 101 ? 10.703 -22.190 -9.087 1.00 48.47 101 PRO A CA 1
ATOM 781 C C . PRO A 1 101 ? 10.563 -22.166 -10.609 1.00 48.47 101 PRO A C 1
ATOM 783 O O . PRO A 1 101 ? 9.457 -22.289 -11.135 1.00 48.47 101 PRO A O 1
ATOM 786 N N . VAL A 1 102 ? 11.679 -21.977 -11.313 1.00 44.66 102 VAL A N 1
ATOM 787 C CA . VAL A 1 102 ? 11.707 -22.142 -12.765 1.00 44.66 102 VAL A CA 1
ATOM 788 C C . VAL A 1 102 ? 11.422 -23.618 -13.023 1.00 44.66 102 VAL A C 1
ATOM 790 O O . VAL A 1 102 ? 12.260 -24.475 -12.748 1.00 44.66 102 VAL A O 1
ATOM 793 N N . LEU A 1 103 ? 10.200 -23.920 -13.459 1.00 36.50 103 LEU A N 1
ATOM 794 C CA . LEU A 1 103 ? 9.836 -25.248 -13.934 1.00 36.50 103 LEU A CA 1
ATOM 795 C C . LEU A 1 103 ? 10.580 -25.456 -15.258 1.00 36.50 103 LEU A C 1
ATOM 797 O O . LEU A 1 103 ? 10.164 -24.932 -16.291 1.00 36.50 103 LEU A O 1
ATOM 801 N N . HIS A 1 104 ? 11.724 -26.135 -15.182 1.00 38.78 104 HIS A N 1
ATOM 802 C CA . HIS A 1 104 ? 12.433 -26.691 -16.331 1.00 38.78 104 HIS A CA 1
ATOM 803 C C . HIS A 1 104 ? 11.832 -28.041 -16.716 1.00 38.78 104 HIS A C 1
ATOM 805 O O . HIS A 1 104 ? 11.557 -28.840 -15.790 1.00 38.78 104 HIS A O 1
#

Foldseek 3Di:
DDPPDDPPCPPPDQVLVVLQCPPVVVLDDPVLLVVLCVCCVVVDDDPVLVVLLSVLSNVNNVDPDPVVNNVSLVPDDSNSNSSNSVVVVVSVVVSCVVPPPPPD

pLDDT: mean 78.02, std 19.42, range [34.81, 96.19]